Protein AF-A0A9D8R844-F1 (afdb_monomer)

pLDDT: mean 91.36, std 13.25, range [52.59, 98.88]

Foldseek 3Di:
DVVVVVVVVVVVVVVVVPDPAFEEEEEFDDDPPDTHDDVVVCVVCVVVRHHYDYDGQDLDLVVLLVVLVRGQEYEYEDDAAADCCVPVVDDDDPPHTDYDVSSNSRLLSNVVSNVVVPHYYHYDHNRVVND

Solvent-accessible surface area (backbone atoms only — not comparable to full-atom values): 7560 Å² total; per-residue (Å²): 110,73,69,59,53,53,51,52,53,51,52,55,51,51,53,64,76,68,60,76,70,42,34,29,36,32,51,42,41,80,55,90,96,38,68,41,70,67,65,67,59,49,48,51,37,42,75,73,59,30,46,62,39,80,38,66,76,50,86,55,61,69,60,46,46,56,54,54,72,70,43,59,28,38,37,34,45,57,70,63,42,74,60,41,49,86,74,70,71,36,81,84,58,92,84,59,66,61,62,45,70,70,56,51,54,24,50,54,53,48,52,50,43,31,56,74,71,68,42,59,74,44,54,34,70,46,26,42,78,77,112

Nearest PDB structures (foldseek):
  7d53-assembly1_B  TM=8.728E-01  e=6.811E-09  Pseudomonas aeruginosa PAO1
  7d50-assembly1_A  TM=8.329E-01  e=2.527E-08  Pseudomonas aeruginosa PAO1
  4njo-assembly1_A  TM=5.999E-01  e=3.788E-01  Entamoeba histolytica
  7ehv-assembly1_A  TM=3.718E-01  e=6.834E-01  Homo sapiens
  7ehn-assembly1_A  TM=3.740E-01  e=1.317E+00  Homo sapiens

Structure (mmCIF, N/CA/C/O backbone):
data_AF-A0A9D8R844-F1
#
_entry.id   AF-A0A9D8R844-F1
#
loop_
_atom_site.group_PDB
_atom_site.id
_atom_site.type_symbol
_atom_site.label_atom_id
_atom_site.label_alt_id
_atom_site.label_comp_id
_atom_site.label_asym_id
_atom_site.label_entity_id
_atom_site.label_seq_id
_atom_site.pdbx_PDB_ins_code
_atom_site.Cartn_x
_atom_site.Cartn_y
_atom_site.Cartn_z
_atom_site.occupancy
_atom_site.B_iso_or_equiv
_atom_site.auth_seq_id
_atom_site.auth_comp_id
_atom_site.auth_asym_id
_atom_site.auth_atom_id
_atom_site.pdbx_PDB_model_num
ATOM 1 N N . MET A 1 1 ? -45.930 0.946 21.146 1.00 61.31 1 MET A N 1
ATOM 2 C CA . MET A 1 1 ? -45.238 1.126 19.845 1.00 61.31 1 MET A CA 1
ATOM 3 C C . MET A 1 1 ? -44.323 2.354 19.814 1.00 61.31 1 MET A C 1
ATOM 5 O O . MET A 1 1 ? -43.136 2.165 19.610 1.00 61.31 1 MET A O 1
ATOM 9 N N . LYS A 1 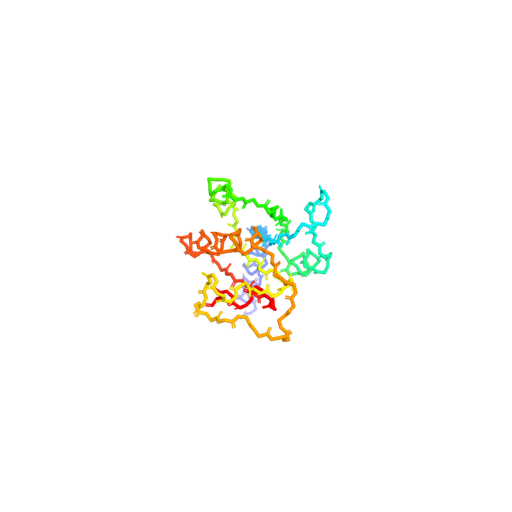2 ? -44.790 3.580 20.118 1.00 56.56 2 LYS A N 1
ATOM 10 C CA . LYS A 1 2 ? -43.935 4.797 20.115 1.00 56.56 2 LYS A CA 1
ATOM 11 C C . LYS A 1 2 ? -42.712 4.735 21.056 1.00 56.56 2 LYS A C 1
ATOM 13 O O . LYS A 1 2 ? -41.626 5.127 20.657 1.00 56.56 2 LYS A O 1
ATOM 18 N N . ARG A 1 3 ? -42.859 4.173 22.267 1.00 56.84 3 ARG A N 1
ATOM 19 C CA . ARG A 1 3 ? -41.741 3.975 23.219 1.00 56.84 3 ARG A CA 1
ATOM 20 C C . ARG A 1 3 ? -40.674 2.985 22.732 1.00 56.84 3 ARG A C 1
ATOM 22 O O . ARG A 1 3 ? -39.508 3.177 23.034 1.00 56.84 3 ARG A O 1
ATOM 29 N N . LEU A 1 4 ? -41.063 1.965 21.963 1.00 61.50 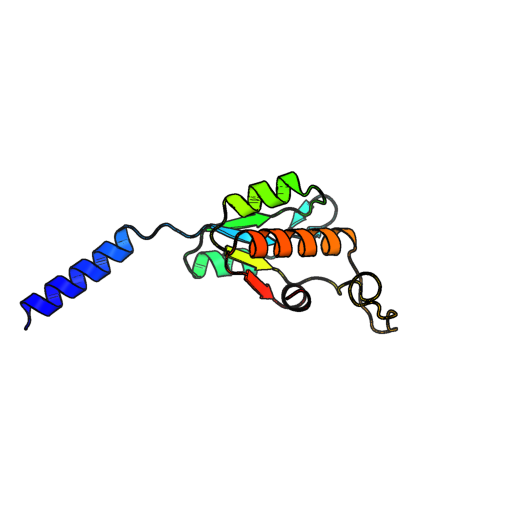4 LEU A N 1
ATOM 30 C CA . LEU A 1 4 ? -40.130 0.964 21.429 1.00 61.50 4 LEU A CA 1
ATOM 31 C C . LEU A 1 4 ? -39.258 1.560 20.308 1.00 61.50 4 LEU A C 1
ATOM 33 O O . LEU A 1 4 ? -38.061 1.311 20.258 1.00 61.50 4 LEU A O 1
ATOM 37 N N . ILE A 1 5 ? -39.854 2.413 19.467 1.00 65.31 5 ILE A N 1
ATOM 38 C CA . ILE A 1 5 ? -39.163 3.137 18.386 1.00 65.31 5 ILE A CA 1
ATOM 39 C C . ILE A 1 5 ? -38.163 4.157 18.957 1.00 65.31 5 ILE A C 1
ATOM 41 O O . ILE A 1 5 ? -37.043 4.260 18.470 1.00 65.31 5 ILE A O 1
ATOM 45 N N . LEU A 1 6 ? -38.536 4.865 20.030 1.00 60.47 6 LEU A N 1
ATOM 46 C CA . LEU A 1 6 ? -37.654 5.812 20.728 1.00 60.47 6 LEU A CA 1
ATOM 47 C C . LEU A 1 6 ? -36.431 5.133 21.367 1.00 60.47 6 LEU A C 1
ATOM 49 O O . LEU A 1 6 ? -35.333 5.676 21.297 1.00 60.47 6 LEU A O 1
ATOM 53 N N . ILE A 1 7 ? -36.598 3.940 21.948 1.00 64.69 7 ILE A N 1
ATOM 54 C CA . ILE A 1 7 ? -35.490 3.171 22.540 1.00 64.69 7 ILE A CA 1
ATOM 55 C C . ILE A 1 7 ? -34.538 2.654 21.449 1.00 64.69 7 ILE A C 1
ATOM 57 O O . ILE A 1 7 ? -33.326 2.779 21.598 1.00 64.69 7 ILE A O 1
ATOM 61 N N . ALA A 1 8 ? -35.065 2.145 20.330 1.00 61.72 8 ALA A N 1
ATOM 62 C CA . ALA A 1 8 ? -34.248 1.689 19.203 1.00 61.72 8 ALA A CA 1
ATOM 63 C C . ALA A 1 8 ? -33.451 2.834 18.546 1.00 61.72 8 ALA A C 1
ATOM 65 O O . ALA A 1 8 ? -32.269 2.670 18.254 1.00 61.72 8 ALA A O 1
ATOM 66 N N . ALA A 1 9 ? -34.063 4.011 18.372 1.00 61.69 9 ALA A N 1
ATOM 67 C CA . ALA A 1 9 ? -33.385 5.192 17.836 1.00 61.69 9 ALA A CA 1
ATOM 68 C C . ALA A 1 9 ? -32.272 5.709 18.769 1.00 61.69 9 ALA A C 1
ATOM 70 O O . ALA A 1 9 ? -31.203 6.087 18.297 1.00 61.69 9 ALA A O 1
ATOM 71 N N . ALA A 1 10 ? -32.489 5.676 20.088 1.00 60.88 10 ALA A N 1
ATOM 72 C CA . ALA A 1 10 ? -31.474 6.054 21.072 1.00 60.88 10 ALA A CA 1
ATOM 73 C C . ALA A 1 10 ? -30.298 5.057 21.132 1.00 60.88 10 ALA A C 1
ATOM 75 O O . ALA A 1 10 ? -29.157 5.482 21.289 1.00 60.88 10 ALA A O 1
ATOM 76 N N . LEU A 1 11 ? -30.557 3.754 20.962 1.00 59.62 11 LEU A N 1
ATOM 77 C CA . LEU A 1 11 ? -29.529 2.704 20.871 1.00 59.62 11 LEU A CA 1
ATOM 78 C C . LEU A 1 11 ? -28.701 2.788 19.576 1.00 59.62 11 LEU A C 1
ATOM 80 O O . LEU A 1 11 ? -27.492 2.583 19.605 1.00 59.62 11 LEU A O 1
ATOM 84 N N . LEU A 1 12 ? -29.328 3.125 18.445 1.00 59.56 12 LEU A N 1
ATOM 85 C CA . LEU A 1 12 ? -28.624 3.379 17.180 1.00 59.56 12 LEU A CA 1
ATOM 86 C C . LEU A 1 12 ? -27.766 4.650 17.253 1.00 59.56 12 LEU A C 1
ATOM 88 O O . LEU A 1 12 ? -26.621 4.653 16.802 1.00 59.56 12 LEU A O 1
ATOM 92 N N . ALA A 1 13 ? -28.285 5.711 17.875 1.00 57.62 13 ALA A N 1
ATOM 93 C CA . ALA A 1 13 ? -27.522 6.930 18.114 1.00 57.62 13 ALA A CA 1
ATOM 94 C C . ALA A 1 13 ? -26.350 6.692 19.085 1.00 57.62 13 ALA A C 1
ATOM 96 O O . ALA A 1 13 ? -25.250 7.177 18.832 1.00 57.62 13 ALA A O 1
ATOM 97 N N . SER A 1 14 ? -26.528 5.897 20.148 1.00 52.59 14 SER A N 1
ATOM 98 C CA . SER A 1 14 ? -25.439 5.595 21.086 1.00 52.59 14 SER A CA 1
ATOM 99 C C . SER A 1 14 ? -24.362 4.687 20.486 1.00 52.59 14 SER A C 1
ATOM 101 O O . SER A 1 14 ? -23.186 4.917 20.748 1.00 52.59 14 SER A O 1
ATOM 103 N N . ALA A 1 15 ? -24.717 3.729 19.621 1.00 55.44 15 ALA A N 1
ATOM 104 C CA . ALA A 1 15 ? -23.738 2.919 18.889 1.00 55.44 15 ALA A CA 1
ATOM 105 C C . ALA A 1 15 ? -22.825 3.780 17.992 1.00 55.44 15 ALA A C 1
ATOM 107 O O . ALA A 1 15 ? -21.625 3.527 17.911 1.00 55.44 15 ALA A O 1
ATOM 108 N N . SER A 1 16 ? -23.368 4.843 17.384 1.00 56.62 16 SER A N 1
ATOM 109 C CA . SER A 1 16 ? -22.576 5.804 16.601 1.00 56.62 16 SER A CA 1
ATOM 110 C C . SER A 1 16 ? -21.693 6.731 17.446 1.00 56.62 16 SER A C 1
ATOM 112 O O . SER A 1 16 ? -20.671 7.198 16.952 1.00 56.62 16 SER A O 1
ATOM 114 N N . LEU A 1 17 ? -22.029 6.963 18.723 1.00 57.12 17 LEU A N 1
ATOM 115 C CA . LEU A 1 17 ? -21.227 7.8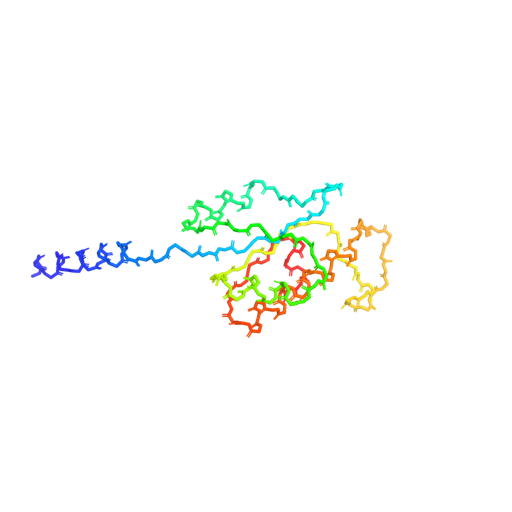07 19.620 1.00 57.12 17 LEU A CA 1
ATOM 116 C C . LEU A 1 17 ? -19.926 7.132 20.096 1.00 57.12 17 LEU A C 1
ATOM 118 O O . LEU A 1 17 ? -19.048 7.821 20.609 1.00 57.12 17 LEU A O 1
ATOM 122 N N . PHE A 1 18 ? -19.795 5.810 19.929 1.00 58.66 18 PHE A N 1
ATOM 123 C CA . PHE A 1 18 ? -18.642 5.025 20.395 1.00 58.66 18 PHE A CA 1
ATOM 124 C C . PHE A 1 18 ? -17.944 4.219 19.291 1.00 58.66 18 PHE A C 1
ATOM 126 O O . PHE A 1 18 ? -17.031 3.445 19.583 1.00 58.66 18 PHE A O 1
ATOM 133 N N . ALA A 1 19 ? -18.343 4.377 18.026 1.00 69.69 19 ALA A N 1
ATOM 134 C CA . ALA A 1 19 ? -17.665 3.710 16.922 1.00 69.69 19 ALA A CA 1
ATOM 135 C C . ALA A 1 19 ? -16.250 4.293 16.758 1.00 69.69 19 ALA A C 1
ATOM 137 O O . ALA A 1 19 ? -16.078 5.463 16.415 1.00 69.69 19 ALA A O 1
ATOM 138 N N . LYS A 1 20 ? -15.226 3.475 17.035 1.00 89.44 20 LYS A N 1
ATOM 139 C CA . LYS A 1 20 ? -13.818 3.813 16.787 1.00 89.44 20 LYS A CA 1
ATOM 140 C C . LYS A 1 20 ? -13.658 4.203 15.313 1.00 89.44 20 LYS A C 1
ATOM 142 O O . LYS A 1 20 ? -14.084 3.451 14.441 1.00 89.44 20 LYS A O 1
ATOM 147 N N . ILE A 1 21 ? -13.018 5.342 15.042 1.00 96.19 21 ILE A N 1
ATOM 148 C CA . ILE A 1 21 ? -12.634 5.724 13.676 1.00 96.19 21 ILE A CA 1
ATOM 149 C C . ILE A 1 21 ? -11.642 4.666 13.158 1.00 96.19 21 ILE A C 1
ATOM 151 O O . ILE A 1 21 ? -10.580 4.517 13.771 1.00 96.19 21 ILE A O 1
ATOM 155 N N . PRO A 1 22 ? -11.956 3.923 12.078 1.00 98.00 22 PRO A N 1
ATOM 156 C CA . PRO A 1 22 ? -11.067 2.886 11.575 1.00 98.00 22 PRO A CA 1
ATOM 157 C C . PRO A 1 22 ? -9.816 3.514 10.956 1.00 98.00 22 PRO A C 1
ATOM 159 O O . PRO A 1 22 ? -9.906 4.459 10.169 1.00 98.00 22 PRO A O 1
ATOM 162 N N . VAL A 1 23 ? -8.646 2.987 11.303 1.00 98.62 23 VAL A N 1
ATOM 163 C CA . VAL A 1 23 ? -7.356 3.414 10.751 1.00 98.62 23 VAL A CA 1
ATOM 164 C C . VAL A 1 23 ? -7.116 2.677 9.438 1.00 98.62 23 VAL A C 1
ATOM 166 O O . VAL A 1 23 ? -6.941 1.463 9.427 1.00 98.62 23 VAL A O 1
ATOM 169 N N . ILE A 1 24 ? -7.103 3.390 8.317 1.00 98.88 24 ILE A N 1
ATOM 170 C CA . ILE A 1 24 ? -6.974 2.782 6.990 1.00 98.88 24 ILE A CA 1
ATOM 171 C C . ILE A 1 24 ? -5.598 3.099 6.418 1.00 98.88 24 ILE A C 1
ATOM 173 O O . ILE A 1 24 ? -5.270 4.262 6.170 1.00 98.88 24 ILE A O 1
ATOM 177 N N . GLY A 1 25 ? -4.803 2.055 6.196 1.00 98.81 25 GLY A N 1
ATOM 178 C CA . GLY A 1 25 ? -3.529 2.171 5.498 1.00 98.81 25 GLY A CA 1
ATOM 179 C C . GLY A 1 25 ? -3.741 2.445 4.014 1.00 98.81 25 GLY A C 1
ATOM 180 O O . GLY A 1 25 ? -4.650 1.886 3.406 1.00 98.81 25 GLY A O 1
ATOM 181 N N . ILE A 1 26 ? -2.905 3.293 3.424 1.00 98.81 26 ILE A N 1
ATOM 182 C CA . ILE A 1 26 ? -2.905 3.605 1.994 1.00 98.81 26 ILE A CA 1
ATOM 183 C C . ILE A 1 26 ? -1.473 3.436 1.493 1.00 98.81 26 ILE A C 1
ATOM 185 O O . ILE A 1 26 ? -0.576 4.157 1.939 1.00 98.81 26 ILE A O 1
ATOM 189 N N . SER A 1 27 ? -1.247 2.491 0.583 1.00 98.56 27 SER A N 1
ATOM 190 C CA . SER A 1 27 ? 0.074 2.253 -0.010 1.00 98.56 27 SER A CA 1
ATOM 191 C C . SER A 1 27 ? 0.559 3.506 -0.767 1.00 98.56 27 SER A C 1
ATOM 193 O O . SER A 1 27 ? -0.181 4.028 -1.592 1.00 98.56 27 SER A O 1
ATOM 195 N N . GLY A 1 28 ? 1.771 4.017 -0.504 1.00 97.56 28 GLY A N 1
ATOM 196 C CA . GLY A 1 28 ? 2.285 5.269 -1.106 1.00 97.56 28 GLY A CA 1
ATOM 197 C C . GLY A 1 28 ? 2.723 5.142 -2.572 1.00 97.56 28 GLY A C 1
ATOM 198 O O . GLY A 1 28 ? 2.121 4.396 -3.321 1.00 97.56 28 GLY A O 1
ATOM 199 N N . TYR A 1 29 ? 3.791 5.812 -2.979 1.00 96.44 29 TYR A N 1
ATOM 200 C CA . TYR A 1 29 ? 4.706 5.475 -4.084 1.00 96.44 29 TYR A CA 1
ATOM 201 C C . TYR A 1 29 ? 5.928 6.396 -3.955 1.00 96.44 29 TYR A C 1
ATOM 203 O O . TYR A 1 29 ? 5.906 7.329 -3.143 1.00 96.44 29 TYR A O 1
ATOM 211 N N . VAL A 1 30 ? 6.999 6.145 -4.709 1.00 96.31 30 VAL A N 1
ATOM 212 C CA . VAL A 1 30 ? 8.194 7.000 -4.680 1.00 96.31 30 VAL A CA 1
ATOM 213 C C . VAL A 1 30 ? 8.089 8.074 -5.763 1.00 96.31 30 VAL A C 1
ATOM 215 O O . VAL A 1 30 ? 7.950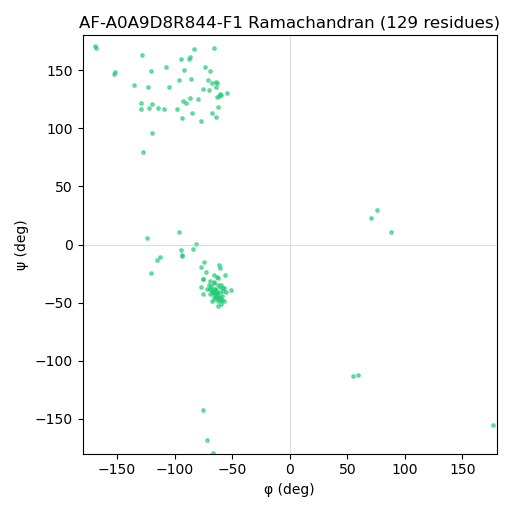 7.766 -6.939 1.00 96.31 30 VAL A O 1
ATOM 218 N N . ASP A 1 31 ? 8.181 9.339 -5.360 1.00 94.38 31 ASP A N 1
ATOM 219 C CA . ASP A 1 31 ? 8.281 10.500 -6.248 1.00 94.38 31 ASP A CA 1
ATOM 220 C C . ASP A 1 31 ? 9.599 11.230 -5.965 1.00 94.38 31 ASP A C 1
ATOM 222 O O . ASP A 1 31 ? 9.735 11.993 -4.998 1.00 94.38 31 ASP A O 1
ATOM 226 N N . GLY A 1 32 ? 10.621 10.916 -6.763 1.00 92.88 32 GLY A N 1
ATOM 227 C CA . GLY A 1 32 ? 11.986 11.380 -6.536 1.00 92.88 32 GLY A CA 1
ATOM 228 C C . GLY A 1 32 ? 12.517 10.926 -5.172 1.00 92.88 32 GLY A C 1
ATOM 229 O O . GLY A 1 32 ? 12.739 9.743 -4.944 1.00 92.88 32 GLY A O 1
ATOM 230 N N . SER A 1 33 ? 12.734 11.873 -4.256 1.00 93.94 33 SER A N 1
ATOM 231 C CA . SER A 1 33 ? 13.217 11.605 -2.891 1.00 93.94 33 SER A CA 1
ATOM 232 C C . SER A 1 33 ? 12.107 11.519 -1.837 1.00 93.94 33 SER A C 1
ATOM 234 O O . SER A 1 33 ? 12.389 11.547 -0.637 1.00 93.94 33 SER A O 1
ATOM 236 N N . LYS A 1 34 ? 10.839 11.466 -2.258 1.00 95.88 34 LYS A N 1
ATOM 237 C CA . LYS A 1 34 ? 9.676 11.517 -1.366 1.00 95.88 34 LYS A CA 1
ATOM 238 C C . LYS A 1 34 ? 8.832 10.263 -1.504 1.00 95.88 34 LYS A C 1
ATOM 240 O O . LYS A 1 34 ? 8.698 9.707 -2.586 1.00 95.88 34 LYS A O 1
ATOM 245 N N . ASN A 1 35 ? 8.188 9.884 -0.406 1.00 95.75 35 ASN A N 1
ATOM 246 C CA . ASN A 1 35 ? 7.012 9.030 -0.470 1.00 95.75 35 ASN A CA 1
ATOM 247 C C . ASN A 1 35 ? 5.788 9.921 -0.666 1.00 95.75 35 ASN A C 1
ATOM 249 O O . ASN A 1 35 ? 5.586 10.872 0.094 1.00 95.75 35 ASN A O 1
ATOM 253 N N . ALA A 1 36 ? 4.997 9.630 -1.690 1.00 96.50 36 ALA A N 1
ATOM 254 C CA . ALA A 1 36 ? 3.861 10.441 -2.091 1.00 96.50 36 ALA A CA 1
ATOM 255 C C . ALA A 1 36 ? 2.592 9.600 -2.221 1.00 96.50 36 ALA A C 1
ATOM 257 O O . ALA A 1 36 ? 2.628 8.373 -2.288 1.00 96.50 36 ALA A O 1
ATOM 258 N N . ILE A 1 37 ? 1.455 10.290 -2.235 1.00 97.50 37 ILE A N 1
ATOM 259 C CA . ILE A 1 37 ? 0.186 9.712 -2.649 1.00 97.50 37 ILE A CA 1
ATOM 260 C C . ILE A 1 37 ? -0.727 10.800 -3.210 1.00 97.50 37 ILE A C 1
ATOM 262 O O . ILE A 1 37 ? -0.722 11.940 -2.737 1.00 97.50 37 ILE A O 1
ATOM 266 N N . GLY A 1 38 ? -1.551 10.444 -4.196 1.00 96.69 38 GLY A N 1
ATOM 267 C CA . GLY A 1 38 ? -2.621 11.314 -4.667 1.00 96.69 38 GLY A CA 1
ATOM 268 C C . GLY A 1 38 ? -3.612 11.614 -3.541 1.00 96.69 38 GLY A C 1
ATOM 269 O O . GLY A 1 38 ? -4.136 10.704 -2.895 1.00 96.69 38 GLY A O 1
ATOM 270 N N . THR A 1 39 ? -3.923 12.893 -3.329 1.00 97.88 39 THR A N 1
ATOM 271 C CA . THR A 1 39 ? -4.844 13.329 -2.263 1.00 97.88 39 THR A CA 1
ATOM 272 C C . THR A 1 39 ? -6.247 12.745 -2.410 1.00 97.88 39 THR A C 1
ATOM 274 O O . THR A 1 39 ? -6.978 12.652 -1.430 1.00 97.88 39 THR A O 1
ATOM 277 N N . THR A 1 40 ? -6.628 12.291 -3.606 1.00 98.19 40 THR A N 1
ATOM 278 C CA . THR A 1 40 ? -7.890 11.584 -3.851 1.00 98.19 40 THR A CA 1
ATOM 279 C C . THR A 1 40 ? -8.056 10.357 -2.952 1.00 98.19 40 THR A C 1
ATOM 281 O O . THR A 1 40 ? -9.138 10.176 -2.404 1.00 98.19 40 THR A O 1
ATOM 284 N N . TYR A 1 41 ? -7.002 9.564 -2.719 1.00 98.56 41 TYR A N 1
ATOM 285 C CA . TYR A 1 41 ? -7.085 8.374 -1.860 1.00 98.56 41 TYR A CA 1
ATOM 286 C C . TYR A 1 41 ? -7.314 8.745 -0.392 1.00 98.56 41 TYR A C 1
ATOM 288 O O . TYR A 1 41 ? -8.225 8.227 0.254 1.00 98.56 41 TYR A O 1
ATOM 296 N N . THR A 1 42 ? -6.529 9.690 0.133 1.00 98.56 42 THR A N 1
ATOM 297 C CA . THR A 1 42 ? -6.656 10.133 1.530 1.00 98.56 42 THR A CA 1
ATOM 298 C C . THR A 1 42 ? -7.990 10.839 1.772 1.00 98.56 42 THR A C 1
ATOM 300 O O . THR A 1 42 ? -8.635 10.620 2.798 1.00 98.56 42 THR A O 1
ATOM 303 N N . ASN A 1 43 ? -8.452 11.637 0.805 1.00 98.69 43 ASN A N 1
ATOM 304 C CA . ASN A 1 43 ? -9.764 12.274 0.837 1.00 98.69 43 ASN A CA 1
ATOM 305 C C . ASN A 1 43 ? -10.898 11.244 0.782 1.00 98.69 43 ASN A C 1
ATOM 307 O O . ASN A 1 43 ? -11.855 11.389 1.534 1.00 98.69 43 ASN A O 1
ATOM 311 N N . ALA A 1 44 ? -10.801 10.212 -0.061 1.00 98.56 44 ALA A N 1
ATOM 312 C CA . ALA A 1 44 ? -11.819 9.168 -0.163 1.00 98.56 44 ALA A CA 1
ATOM 313 C C . ALA A 1 44 ? -11.987 8.412 1.162 1.00 98.56 44 ALA A C 1
ATOM 315 O O . ALA A 1 44 ? -13.107 8.293 1.656 1.00 98.56 44 ALA A O 1
ATOM 316 N N . VAL A 1 45 ? -10.880 7.996 1.786 1.00 98.69 45 VAL A N 1
ATOM 317 C CA . VAL A 1 45 ? -10.897 7.351 3.109 1.00 98.69 45 VAL A CA 1
ATOM 318 C C . VAL A 1 45 ? -11.514 8.265 4.169 1.00 98.69 45 VAL A C 1
ATOM 320 O O . VAL A 1 45 ? -12.401 7.837 4.907 1.00 98.69 45 VAL A O 1
ATOM 323 N N . ARG A 1 46 ? -11.098 9.539 4.220 1.00 98.44 46 ARG A N 1
ATOM 324 C CA . ARG A 1 46 ? -11.650 10.511 5.175 1.00 98.44 46 ARG A CA 1
ATOM 325 C C . ARG A 1 46 ? -13.150 10.715 4.973 1.00 98.44 46 ARG A C 1
ATOM 327 O O . ARG A 1 46 ? -13.905 10.721 5.940 1.00 98.44 46 ARG A O 1
ATOM 334 N N . ASN A 1 47 ? -13.587 10.873 3.726 1.00 98.25 47 ASN A N 1
ATOM 335 C CA . ASN A 1 47 ? -14.994 11.076 3.387 1.00 98.25 47 ASN A CA 1
ATOM 336 C C . ASN A 1 47 ? -15.849 9.835 3.705 1.00 98.25 47 ASN A C 1
ATOM 338 O O . ASN A 1 47 ? -17.035 9.980 3.982 1.00 98.25 47 ASN A O 1
ATOM 342 N N . ALA A 1 48 ? -15.251 8.639 3.712 1.00 97.75 48 ALA A N 1
ATOM 343 C CA . ALA A 1 48 ? -15.882 7.394 4.151 1.00 97.75 48 ALA A CA 1
ATOM 344 C C . ALA A 1 48 ? -15.884 7.201 5.685 1.00 97.75 48 ALA A C 1
ATOM 346 O O . ALA A 1 48 ? -16.382 6.189 6.171 1.00 97.75 48 ALA A O 1
ATOM 347 N N . GLY A 1 49 ? -15.342 8.153 6.455 1.00 97.12 49 GLY A N 1
ATOM 348 C CA . GLY A 1 49 ? -15.305 8.105 7.920 1.00 97.12 49 GLY A CA 1
ATOM 349 C C . GLY A 1 49 ? -14.090 7.387 8.517 1.00 97.12 49 GLY A C 1
ATOM 350 O O . GLY A 1 49 ? -14.086 7.129 9.718 1.00 97.12 49 GLY A O 1
ATOM 351 N N . GLY A 1 50 ? -13.067 7.067 7.717 1.00 97.88 50 GLY A N 1
ATOM 352 C CA . GLY A 1 50 ? -11.810 6.476 8.187 1.00 97.88 50 GLY A CA 1
ATOM 353 C C . GLY A 1 50 ? -10.706 7.506 8.451 1.00 97.88 50 GLY A C 1
ATOM 354 O O . GLY A 1 50 ? -10.720 8.618 7.919 1.00 97.88 50 GLY A O 1
ATOM 355 N N . ALA A 1 51 ? -9.709 7.118 9.246 1.00 98.44 51 ALA A N 1
ATOM 356 C CA . ALA A 1 51 ? -8.470 7.866 9.446 1.00 98.44 51 ALA A CA 1
ATOM 357 C C . ALA A 1 51 ? -7.391 7.350 8.471 1.00 98.44 51 ALA A C 1
ATOM 359 O O . ALA A 1 51 ? -6.911 6.229 8.654 1.00 98.44 51 ALA A O 1
ATOM 360 N N . PRO A 1 52 ? -7.003 8.117 7.432 1.00 98.62 52 PRO A N 1
ATOM 361 C CA . PRO A 1 52 ? -6.011 7.668 6.459 1.00 98.62 52 PRO A CA 1
ATOM 362 C C . PRO A 1 52 ? -4.586 7.713 7.026 1.00 98.62 52 PRO A C 1
ATOM 364 O O . PRO A 1 52 ? -4.161 8.736 7.566 1.00 98.62 52 PRO A O 1
ATOM 367 N N . VAL A 1 53 ? -3.823 6.640 6.816 1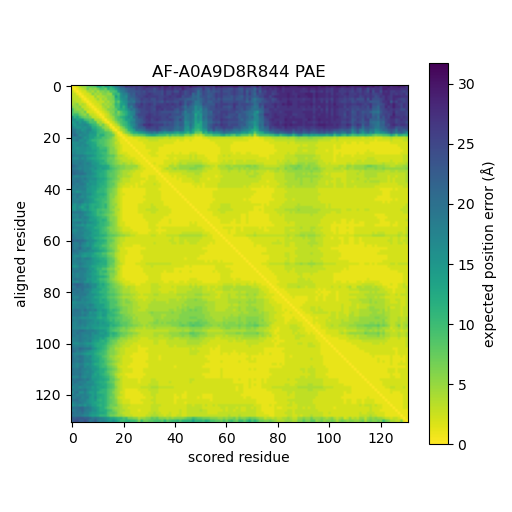.00 98.31 53 VAL A N 1
ATOM 368 C CA . VAL A 1 53 ? -2.385 6.553 7.109 1.00 98.31 53 VAL A CA 1
ATOM 369 C C . VAL A 1 53 ? -1.641 6.195 5.829 1.00 98.31 53 VAL A C 1
ATOM 371 O O . VAL A 1 53 ? -1.858 5.132 5.255 1.00 98.31 53 VAL A O 1
ATOM 374 N N . VAL A 1 54 ? -0.758 7.081 5.370 1.00 98.38 54 VAL A N 1
ATOM 375 C CA . VAL A 1 54 ? 0.069 6.829 4.181 1.00 98.38 54 VAL A CA 1
ATOM 376 C C . VAL A 1 54 ? 1.246 5.945 4.569 1.00 98.38 54 VAL A C 1
ATOM 378 O O . VAL A 1 54 ? 2.004 6.284 5.478 1.00 98.38 54 VAL A O 1
ATOM 381 N N . ILE A 1 55 ? 1.400 4.825 3.870 1.00 98.50 55 ILE A N 1
ATOM 382 C CA . ILE A 1 55 ? 2.458 3.850 4.116 1.00 98.50 55 ILE A CA 1
ATOM 383 C C . ILE A 1 55 ? 3.594 4.111 3.118 1.00 98.50 55 ILE A C 1
ATOM 385 O O . ILE A 1 55 ? 3.367 4.003 1.907 1.00 98.50 55 ILE A O 1
ATOM 389 N N . PRO A 1 56 ? 4.800 4.475 3.587 1.00 97.50 56 PRO A N 1
ATOM 390 C CA . PRO A 1 56 ? 5.941 4.681 2.707 1.00 97.50 56 PRO A CA 1
ATOM 391 C C . PRO A 1 56 ? 6.418 3.352 2.113 1.00 97.50 56 PRO A C 1
ATOM 393 O O . PRO A 1 56 ? 6.336 2.311 2.763 1.00 97.50 56 PRO A O 1
ATOM 396 N N . VAL A 1 57 ? 6.959 3.404 0.896 1.00 97.88 57 VAL A N 1
ATOM 397 C CA . VAL A 1 57 ? 7.614 2.257 0.261 1.00 97.88 57 VAL A CA 1
ATOM 398 C C . VAL A 1 57 ? 8.835 1.867 1.085 1.00 97.88 57 VAL A C 1
ATOM 400 O O . VAL A 1 57 ? 9.695 2.700 1.379 1.00 97.88 57 VAL A O 1
ATOM 403 N N . THR A 1 58 ? 8.904 0.595 1.457 1.00 97.50 58 THR A N 1
ATOM 404 C CA . THR A 1 58 ? 10.023 0.000 2.189 1.00 97.50 58 THR A CA 1
ATOM 405 C C . THR A 1 58 ? 10.128 -1.482 1.849 1.00 97.50 58 THR A C 1
ATOM 407 O O . THR A 1 58 ? 9.118 -2.128 1.592 1.00 97.50 58 THR A O 1
ATOM 410 N N . SER A 1 59 ? 11.338 -2.033 1.865 1.00 95.38 59 SER A N 1
ATOM 411 C CA . SER A 1 59 ? 11.569 -3.476 1.727 1.00 95.38 59 SER A CA 1
ATOM 412 C C . SER A 1 59 ? 11.676 -4.198 3.078 1.00 95.38 59 SER A C 1
ATOM 414 O O . SER A 1 59 ? 11.768 -5.429 3.103 1.00 95.38 59 SER A O 1
ATOM 416 N N . ASP A 1 60 ? 11.655 -3.450 4.190 1.00 98.06 60 ASP A N 1
ATOM 417 C CA . ASP A 1 60 ? 11.766 -3.968 5.556 1.00 98.06 60 ASP A CA 1
ATOM 418 C C . ASP A 1 60 ? 10.443 -4.596 6.022 1.00 98.06 60 ASP A C 1
ATOM 420 O O . ASP A 1 60 ? 9.474 -3.906 6.352 1.00 98.06 60 ASP A O 1
ATOM 424 N N . GLU A 1 61 ? 10.420 -5.927 6.075 1.00 97.88 61 GLU A N 1
ATOM 425 C CA . GLU A 1 61 ? 9.253 -6.707 6.493 1.00 97.88 61 GLU A CA 1
ATOM 426 C C . GLU A 1 61 ? 8.836 -6.438 7.942 1.00 97.88 61 GLU A C 1
ATOM 428 O O . GLU A 1 61 ? 7.641 -6.396 8.227 1.00 97.88 61 GLU A O 1
ATOM 433 N N . THR A 1 62 ? 9.783 -6.187 8.853 1.00 98.25 62 THR A N 1
ATOM 434 C CA . THR A 1 62 ? 9.461 -5.925 10.266 1.00 98.25 62 THR A CA 1
ATOM 435 C C . THR A 1 62 ? 8.704 -4.607 10.398 1.00 98.25 62 THR A C 1
ATOM 437 O O . THR A 1 62 ? 7.726 -4.508 11.147 1.00 98.25 62 THR A O 1
ATOM 440 N N . VAL A 1 63 ? 9.120 -3.592 9.635 1.00 98.38 63 VAL A N 1
ATOM 441 C CA . VAL A 1 63 ? 8.415 -2.306 9.563 1.00 98.38 63 VAL A CA 1
ATOM 442 C C . VAL A 1 63 ? 7.018 -2.488 8.967 1.00 98.38 63 VAL A C 1
ATOM 444 O O . VAL A 1 63 ? 6.053 -1.974 9.535 1.00 98.38 63 VAL A O 1
ATOM 447 N N . ILE A 1 64 ? 6.885 -3.248 7.875 1.00 98.69 64 ILE A N 1
ATOM 448 C CA . ILE A 1 64 ? 5.588 -3.527 7.235 1.00 98.69 64 ILE A CA 1
ATOM 449 C C . ILE A 1 64 ? 4.638 -4.226 8.211 1.00 98.69 64 ILE A C 1
ATOM 451 O O . ILE A 1 64 ? 3.518 -3.754 8.415 1.00 98.69 64 ILE A O 1
ATOM 455 N N . GLU A 1 65 ? 5.078 -5.312 8.851 1.00 98.44 65 GLU A N 1
ATOM 456 C CA . GLU A 1 65 ? 4.262 -6.057 9.813 1.00 98.44 65 GLU A CA 1
ATOM 457 C C . GLU A 1 65 ? 3.842 -5.175 10.998 1.00 98.44 65 GLU A C 1
ATOM 459 O O . GLU A 1 65 ? 2.678 -5.205 11.407 1.00 98.44 65 GLU A O 1
ATOM 464 N N . THR A 1 66 ? 4.751 -4.333 11.501 1.00 98.50 66 THR A N 1
ATOM 465 C CA . THR A 1 66 ? 4.467 -3.391 12.595 1.00 98.50 66 THR A CA 1
ATOM 466 C C . THR A 1 66 ? 3.410 -2.360 12.200 1.00 98.50 66 THR A C 1
ATOM 468 O O . THR A 1 66 ? 2.484 -2.098 12.971 1.00 98.50 66 THR A O 1
ATOM 471 N N . ILE A 1 67 ? 3.508 -1.788 10.996 1.00 98.44 67 ILE A N 1
ATOM 472 C CA . ILE A 1 67 ? 2.506 -0.844 10.483 1.00 98.44 67 ILE A CA 1
ATOM 473 C C . ILE A 1 67 ? 1.158 -1.553 10.355 1.00 98.44 67 ILE A C 1
ATOM 475 O O . ILE A 1 67 ? 0.168 -1.090 10.926 1.00 98.44 67 ILE A O 1
ATOM 479 N N . VAL A 1 68 ? 1.122 -2.698 9.668 1.00 98.69 68 VAL A N 1
ATOM 480 C CA . VAL A 1 68 ? -0.109 -3.458 9.411 1.00 98.69 68 VAL A CA 1
ATOM 481 C C . VAL A 1 68 ? -0.794 -3.887 10.706 1.00 98.69 68 VAL A C 1
ATOM 483 O O . VAL A 1 68 ? -2.024 -3.847 10.772 1.00 98.69 68 VAL A O 1
ATOM 486 N N . ALA A 1 69 ? -0.033 -4.217 11.755 1.00 98.44 69 ALA A N 1
ATOM 487 C CA . ALA A 1 69 ? -0.558 -4.558 13.077 1.00 98.44 69 ALA A CA 1
ATOM 488 C C . ALA A 1 69 ? -1.453 -3.464 13.692 1.00 98.44 69 ALA A C 1
ATOM 490 O O . ALA A 1 69 ? -2.339 -3.781 14.492 1.00 98.44 69 ALA A O 1
ATOM 491 N N . SER A 1 70 ? -1.257 -2.201 13.301 1.00 97.56 70 SER A N 1
ATOM 492 C CA . SER A 1 70 ? -1.991 -1.042 13.825 1.00 97.56 70 SER A CA 1
ATOM 493 C C . SER A 1 70 ? -3.226 -0.630 13.009 1.00 97.56 70 SER A C 1
ATOM 495 O O . SER A 1 70 ? -3.997 0.215 13.465 1.00 97.56 70 SER A O 1
ATOM 497 N N . LEU A 1 71 ? -3.433 -1.209 11.822 1.00 98.62 71 LEU A N 1
ATOM 498 C CA . LEU A 1 71 ? -4.496 -0.792 10.901 1.00 98.62 71 LEU A CA 1
ATOM 499 C C . LEU A 1 71 ? -5.849 -1.436 11.248 1.00 98.62 71 LEU A C 1
ATOM 501 O O . LEU A 1 71 ? -5.928 -2.382 12.018 1.00 98.62 71 LEU A O 1
ATOM 505 N N . ASP A 1 72 ? -6.932 -0.977 10.649 1.00 98.62 72 ASP A N 1
ATOM 506 C CA . ASP A 1 72 ? -8.243 -1.639 10.658 1.00 98.62 72 ASP A CA 1
ATOM 507 C C . ASP A 1 72 ? -8.647 -2.081 9.231 1.00 98.62 72 ASP A C 1
ATOM 509 O O . ASP A 1 72 ? -9.536 -2.910 9.062 1.00 98.62 72 ASP A O 1
ATOM 513 N N . GLY A 1 73 ? -7.951 -1.583 8.202 1.00 98.62 73 GLY A N 1
ATOM 514 C CA . GLY A 1 73 ? -8.090 -1.973 6.798 1.00 98.62 73 GLY A CA 1
ATOM 515 C C . GLY A 1 73 ? -6.965 -1.391 5.936 1.00 98.62 73 GLY A C 1
ATOM 516 O O . GLY A 1 73 ? -6.178 -0.563 6.408 1.00 98.62 73 GLY A O 1
ATOM 517 N N . LEU A 1 74 ? -6.884 -1.824 4.679 1.00 98.81 74 LEU A N 1
ATOM 518 C CA . LEU A 1 74 ? -5.833 -1.429 3.739 1.00 98.81 74 LEU A CA 1
ATOM 519 C C . LEU A 1 74 ? -6.411 -1.077 2.362 1.00 98.81 74 LEU A C 1
ATOM 521 O O . LEU A 1 74 ? -7.259 -1.792 1.835 1.00 98.81 74 LEU A O 1
ATOM 525 N N . VAL A 1 75 ? -5.915 0.006 1.767 1.00 98.75 75 VAL A N 1
ATOM 526 C CA . VAL A 1 75 ? -6.166 0.395 0.376 1.00 98.75 75 VAL A CA 1
ATOM 527 C C . VAL A 1 75 ? -4.858 0.309 -0.409 1.00 98.75 75 VAL A C 1
ATOM 529 O O . VAL A 1 75 ? -3.910 1.048 -0.126 1.00 98.75 75 VAL A O 1
ATOM 532 N N . MET A 1 76 ? -4.837 -0.565 -1.413 1.00 98.50 76 MET A N 1
ATOM 533 C CA . MET A 1 76 ? -3.760 -0.689 -2.393 1.00 98.50 76 MET A CA 1
ATOM 534 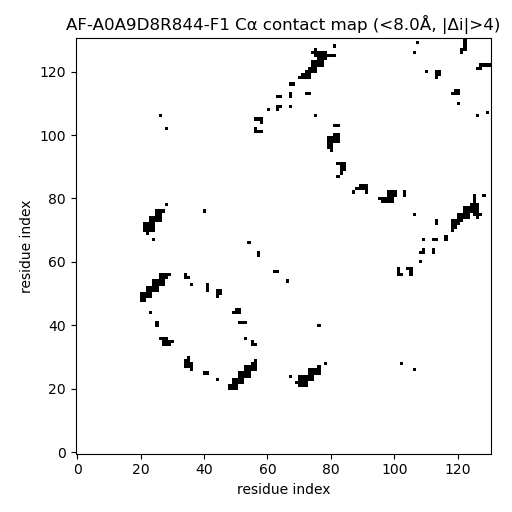C C . MET A 1 76 ? -4.051 0.227 -3.580 1.00 98.50 76 MET A C 1
ATOM 536 O O . MET A 1 76 ? -5.098 0.141 -4.223 1.00 98.50 76 MET A O 1
ATOM 540 N N . THR A 1 77 ? -3.134 1.144 -3.850 1.00 98.12 77 THR A N 1
ATOM 541 C CA . THR A 1 77 ? -3.327 2.242 -4.799 1.00 98.12 77 THR A CA 1
ATOM 542 C C . THR A 1 77 ? -2.954 1.838 -6.220 1.00 98.12 77 THR A C 1
ATOM 544 O O . THR A 1 77 ? -2.180 0.907 -6.439 1.00 98.12 77 THR A O 1
ATOM 547 N N . GLY A 1 78 ? -3.466 2.586 -7.199 1.00 97.00 78 GLY A N 1
ATOM 548 C CA . GLY A 1 78 ? -3.001 2.499 -8.583 1.00 97.00 78 GLY A CA 1
ATOM 549 C C . GLY A 1 78 ? -1.550 2.964 -8.736 1.00 97.00 78 GLY A C 1
ATOM 550 O O . GLY A 1 78 ? -0.984 3.566 -7.820 1.00 97.00 78 GLY A O 1
ATOM 551 N N . GLY A 1 79 ? -0.963 2.708 -9.901 1.00 95.19 79 GLY A N 1
ATOM 552 C CA . GLY A 1 79 ? 0.433 3.026 -10.189 1.00 95.19 79 GLY A CA 1
ATOM 553 C C . GLY A 1 79 ? 0.844 2.534 -11.572 1.00 95.19 79 GLY A C 1
ATOM 554 O O . GLY A 1 79 ? -0.015 2.386 -12.442 1.00 95.19 79 GLY A O 1
ATOM 555 N N . ALA A 1 80 ? 2.145 2.307 -11.739 1.00 95.19 80 ALA A N 1
ATOM 556 C CA . ALA A 1 80 ? 2.738 1.752 -12.950 1.00 95.19 80 ALA A CA 1
ATOM 557 C C . ALA A 1 80 ? 2.310 0.287 -13.193 1.00 95.19 80 ALA A C 1
ATOM 559 O O . ALA A 1 80 ? 1.533 -0.273 -12.419 1.00 95.19 80 ALA A O 1
ATOM 560 N N . ASP A 1 81 ? 2.794 -0.342 -14.259 1.00 95.50 81 ASP A N 1
ATOM 561 C CA . ASP A 1 81 ? 2.499 -1.757 -14.484 1.00 95.50 81 ASP A CA 1
ATOM 562 C C . ASP A 1 81 ? 3.296 -2.634 -13.507 1.00 95.50 81 ASP A C 1
ATOM 564 O O . ASP A 1 81 ? 4.353 -2.245 -13.005 1.00 95.50 81 ASP A O 1
ATOM 568 N N . PHE A 1 82 ? 2.759 -3.813 -13.206 1.00 94.62 82 PHE A N 1
ATOM 569 C CA . PHE A 1 82 ? 3.406 -4.793 -12.339 1.00 94.62 82 PHE A CA 1
ATOM 570 C C . PHE A 1 82 ? 4.375 -5.666 -13.140 1.00 94.62 82 PHE A C 1
ATOM 572 O O . PHE A 1 82 ? 4.047 -6.022 -14.271 1.00 94.62 82 PHE A O 1
ATOM 579 N N . ASP A 1 83 ? 5.531 -6.040 -12.578 1.00 95.06 83 ASP A N 1
ATOM 580 C CA . ASP A 1 83 ? 6.500 -6.897 -13.276 1.00 95.06 83 ASP A CA 1
ATOM 581 C C . ASP A 1 83 ? 5.917 -8.301 -13.564 1.00 95.06 83 ASP A C 1
ATOM 583 O O . ASP A 1 83 ? 5.731 -9.106 -12.641 1.00 95.06 83 ASP A O 1
ATOM 587 N N . PRO A 1 84 ? 5.628 -8.637 -14.837 1.00 94.69 84 PRO A N 1
ATOM 588 C CA . PRO A 1 84 ? 4.963 -9.891 -15.152 1.00 94.69 84 PRO A CA 1
ATOM 589 C C . PRO A 1 84 ? 5.901 -11.095 -15.055 1.00 94.69 84 PRO A C 1
ATOM 591 O O . PRO A 1 84 ? 5.472 -12.195 -14.692 1.00 94.69 84 PRO A O 1
ATOM 594 N N . LEU A 1 85 ? 7.193 -10.896 -15.309 1.00 94.94 85 LEU A N 1
ATOM 595 C CA . LEU A 1 85 ? 8.164 -11.980 -15.315 1.00 94.94 85 LEU A CA 1
ATOM 596 C C . LEU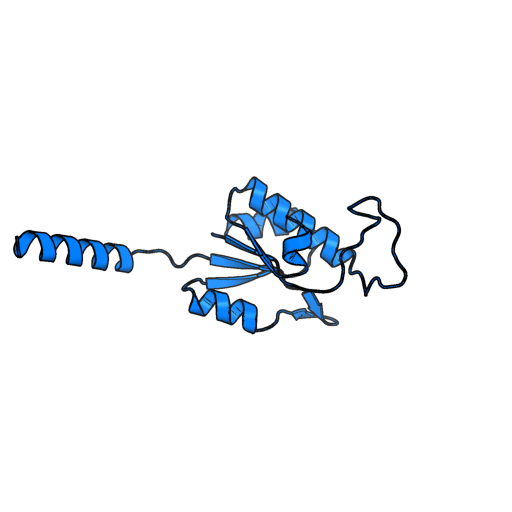 A 1 85 ? 8.480 -12.413 -13.886 1.00 94.94 85 LEU A C 1
ATOM 598 O O . LEU A 1 85 ? 8.521 -13.610 -13.594 1.00 94.94 85 LEU A O 1
ATOM 602 N N . ALA A 1 86 ? 8.656 -11.445 -12.985 1.00 93.38 86 ALA A N 1
ATOM 603 C CA . ALA A 1 86 ? 9.001 -11.713 -11.594 1.00 93.38 86 ALA A CA 1
ATOM 604 C C . ALA A 1 86 ? 7.863 -12.377 -10.799 1.00 93.38 86 ALA A C 1
ATOM 606 O O . ALA A 1 86 ? 8.141 -13.155 -9.882 1.00 93.38 86 ALA A O 1
ATOM 607 N N . TYR A 1 87 ? 6.599 -12.092 -11.134 1.00 91.50 87 TYR A N 1
ATOM 608 C CA . TYR A 1 87 ? 5.460 -12.487 -10.296 1.00 91.50 87 TYR A CA 1
ATOM 609 C C . TYR A 1 87 ? 4.433 -13.399 -10.970 1.00 91.50 87 TYR A C 1
ATOM 611 O O . TYR A 1 87 ? 3.775 -14.165 -10.263 1.00 91.50 87 TYR A O 1
ATOM 619 N N . TYR A 1 88 ? 4.327 -13.380 -12.301 1.00 91.25 88 TYR A N 1
ATOM 620 C CA . TYR A 1 88 ? 3.427 -14.262 -13.059 1.00 91.25 88 TYR A CA 1
ATOM 621 C C . TYR A 1 88 ? 4.180 -15.280 -13.928 1.00 91.25 88 TYR A C 1
ATOM 623 O O . TYR A 1 88 ? 3.577 -16.238 -14.407 1.00 91.25 88 TYR A O 1
ATOM 631 N N . GLY A 1 89 ? 5.501 -15.129 -14.090 1.00 94.19 89 GLY A N 1
ATOM 632 C CA . GLY A 1 89 ? 6.307 -15.978 -14.970 1.00 94.19 89 GLY A CA 1
ATOM 633 C C . GLY A 1 89 ? 6.034 -15.727 -16.456 1.00 94.19 89 GLY A C 1
ATOM 634 O O . GLY A 1 89 ? 6.262 -16.615 -17.277 1.00 94.19 89 GLY A O 1
ATOM 635 N N . GLU A 1 90 ? 5.524 -14.541 -16.793 1.00 95.25 90 GLU A N 1
ATOM 636 C CA . GLU A 1 90 ? 5.176 -14.144 -18.155 1.00 95.25 90 GLU A CA 1
ATOM 637 C C . GLU A 1 90 ? 6.219 -13.177 -18.727 1.00 95.25 90 GLU A C 1
ATOM 639 O O . GLU A 1 90 ? 6.647 -12.234 -18.064 1.00 95.25 90 GLU A O 1
ATOM 644 N N . GLU A 1 91 ? 6.628 -13.393 -19.979 1.00 97.06 91 GLU A N 1
ATOM 645 C CA . GLU A 1 91 ? 7.559 -12.491 -20.662 1.00 97.06 91 GLU A CA 1
ATOM 646 C C . GLU A 1 91 ? 6.905 -11.122 -20.929 1.00 97.06 91 GLU A C 1
ATOM 648 O O . GLU A 1 91 ? 5.741 -11.065 -21.343 1.00 97.06 91 GLU A O 1
ATOM 653 N N . PRO A 1 92 ? 7.636 -10.007 -20.747 1.00 94.88 92 PRO A N 1
ATOM 654 C CA . PRO A 1 92 ? 7.093 -8.676 -20.973 1.00 94.88 92 PRO A CA 1
ATOM 655 C C . PRO A 1 92 ? 6.711 -8.475 -22.444 1.00 94.88 92 PRO A C 1
ATOM 657 O O . PRO A 1 92 ? 7.466 -8.795 -23.366 1.00 94.88 92 PRO A O 1
ATOM 660 N N . ILE A 1 93 ? 5.537 -7.886 -22.667 1.00 96.06 93 ILE A N 1
ATOM 661 C CA . ILE A 1 93 ? 5.079 -7.488 -24.001 1.00 96.06 93 ILE A CA 1
ATOM 662 C C . ILE A 1 93 ? 5.578 -6.086 -24.358 1.00 96.06 93 ILE A C 1
ATOM 664 O O . ILE A 1 93 ? 5.935 -5.288 -23.495 1.00 96.06 93 ILE A O 1
ATOM 668 N N . ARG A 1 94 ? 5.564 -5.752 -25.652 1.00 96.38 94 ARG A N 1
ATOM 669 C CA . ARG A 1 94 ? 6.045 -4.454 -26.156 1.00 96.38 94 ARG A CA 1
ATOM 670 C C . ARG A 1 94 ? 5.244 -3.267 -25.606 1.00 96.38 94 ARG A C 1
ATOM 672 O O . ARG A 1 94 ? 5.769 -2.163 -25.514 1.00 96.38 94 ARG A O 1
ATOM 679 N N . GLU A 1 95 ? 3.975 -3.492 -25.296 1.00 96.88 95 GLU A N 1
ATOM 680 C CA . GLU A 1 95 ? 3.036 -2.499 -24.779 1.00 96.88 95 GLU A CA 1
ATOM 681 C C . GLU A 1 95 ? 3.126 -2.311 -23.255 1.00 96.88 95 GLU A C 1
ATOM 683 O O . GLU A 1 95 ? 2.430 -1.442 -22.733 1.00 96.88 95 GLU A O 1
ATOM 688 N N . LEU A 1 96 ? 3.966 -3.092 -22.557 1.00 95.56 96 LEU A N 1
ATOM 689 C CA . LEU A 1 96 ? 4.174 -2.964 -21.115 1.00 95.56 96 LEU A CA 1
ATOM 690 C C . LEU A 1 96 ? 4.700 -1.562 -20.785 1.00 95.56 96 LEU A C 1
ATOM 692 O O . LEU A 1 96 ? 5.668 -1.079 -21.383 1.00 95.56 96 LEU A O 1
ATOM 696 N N . GLY A 1 97 ? 4.044 -0.909 -19.832 1.00 94.31 97 GLY A N 1
ATOM 697 C CA . GLY A 1 97 ? 4.468 0.359 -19.275 1.00 94.31 97 GLY A CA 1
ATOM 698 C C . GLY A 1 97 ? 5.699 0.223 -18.382 1.00 94.31 97 GLY A C 1
ATOM 699 O O . GLY A 1 97 ? 6.394 -0.791 -18.339 1.00 94.31 97 GLY A O 1
ATOM 700 N N . THR A 1 98 ? 5.994 1.292 -17.650 1.00 94.31 98 THR A N 1
ATOM 701 C CA . THR A 1 98 ? 7.057 1.259 -16.643 1.00 94.31 98 THR A CA 1
ATOM 702 C C . THR A 1 98 ? 6.694 0.265 -15.543 1.00 94.31 98 THR A C 1
ATOM 704 O O . THR A 1 98 ? 5.551 0.247 -15.097 1.00 94.31 98 THR A O 1
ATOM 707 N N . VAL A 1 99 ? 7.681 -0.497 -15.076 1.00 95.00 99 VAL A N 1
ATOM 708 C CA . VAL A 1 99 ? 7.582 -1.338 -13.877 1.00 95.00 99 VAL A CA 1
ATOM 709 C C . VAL A 1 99 ? 8.392 -0.730 -12.738 1.00 95.00 99 VAL A C 1
ATOM 711 O O . VAL A 1 99 ? 9.384 -0.029 -12.968 1.00 95.00 99 VAL A O 1
ATOM 714 N N . GLU A 1 100 ? 7.990 -1.003 -11.501 1.00 95.56 100 GLU A N 1
ATOM 715 C CA . GLU A 1 100 ? 8.624 -0.449 -10.304 1.00 95.56 100 GLU A CA 1
ATOM 716 C C . GLU A 1 100 ? 9.000 -1.578 -9.325 1.00 95.56 100 GLU A C 1
ATOM 718 O O . GLU A 1 100 ? 8.320 -1.765 -8.319 1.00 95.56 100 GLU A O 1
ATOM 723 N N . PRO A 1 101 ? 10.117 -2.307 -9.528 1.00 94.38 101 PRO A N 1
ATOM 724 C CA . PRO A 1 101 ? 10.403 -3.535 -8.772 1.00 94.38 101 PRO A CA 1
ATOM 725 C C . PRO A 1 101 ? 10.437 -3.364 -7.244 1.00 94.38 101 PRO A C 1
ATOM 727 O O . PRO A 1 101 ? 9.948 -4.207 -6.497 1.00 94.38 101 PRO A O 1
ATOM 730 N N . ASN A 1 102 ? 10.967 -2.237 -6.753 1.00 94.88 102 ASN A N 1
ATOM 731 C CA . ASN A 1 102 ? 10.966 -1.930 -5.315 1.00 94.88 102 ASN A CA 1
ATOM 732 C C . ASN A 1 102 ? 9.547 -1.725 -4.769 1.00 94.88 102 ASN A C 1
ATOM 734 O O . ASN A 1 102 ? 9.268 -2.015 -3.606 1.00 94.88 102 ASN A O 1
ATOM 738 N N . ARG A 1 103 ? 8.661 -1.173 -5.600 1.00 96.50 103 ARG A N 1
ATOM 739 C CA . ARG A 1 103 ? 7.262 -0.971 -5.258 1.00 96.50 103 ARG A CA 1
ATOM 740 C C . ARG A 1 103 ? 6.483 -2.282 -5.348 1.00 96.50 103 ARG A C 1
ATOM 742 O O . ARG A 1 103 ? 5.626 -2.522 -4.502 1.00 96.50 103 ARG A O 1
ATOM 749 N N . ASP A 1 104 ? 6.812 -3.128 -6.316 1.00 96.19 104 ASP A N 1
ATOM 750 C CA . ASP A 1 104 ? 6.221 -4.452 -6.488 1.00 96.19 104 ASP A CA 1
ATOM 751 C C . ASP A 1 104 ? 6.503 -5.351 -5.275 1.00 96.19 104 ASP A C 1
ATOM 753 O O . ASP A 1 104 ? 5.572 -5.898 -4.677 1.00 96.19 104 ASP A O 1
ATOM 757 N N . ASP A 1 105 ? 7.763 -5.405 -4.829 1.00 96.88 105 ASP A N 1
ATOM 758 C CA . ASP A 1 105 ? 8.171 -6.129 -3.618 1.00 96.88 105 ASP A CA 1
ATOM 759 C C . ASP A 1 105 ? 7.443 -5.614 -2.368 1.00 96.88 105 ASP A C 1
ATOM 761 O O . ASP A 1 105 ? 6.870 -6.398 -1.603 1.00 96.88 105 ASP A O 1
ATOM 765 N N . PHE A 1 106 ? 7.412 -4.290 -2.188 1.00 98.00 106 PHE A N 1
ATOM 766 C CA . PHE A 1 106 ? 6.698 -3.650 -1.085 1.00 98.00 106 PHE A CA 1
ATOM 767 C C . PHE A 1 106 ? 5.211 -4.019 -1.068 1.00 98.00 106 PHE A C 1
ATOM 769 O O . PHE A 1 106 ? 4.694 -4.407 -0.019 1.00 98.00 106 PHE A O 1
ATOM 776 N N . ASP A 1 107 ? 4.519 -3.925 -2.204 1.00 97.69 107 ASP A N 1
ATOM 777 C CA . ASP A 1 107 ? 3.077 -4.159 -2.244 1.00 97.69 107 ASP A CA 1
ATOM 778 C C . ASP A 1 107 ? 2.720 -5.626 -2.003 1.00 97.69 107 ASP A C 1
ATOM 780 O O . ASP A 1 107 ? 1.772 -5.908 -1.266 1.00 97.69 107 ASP A O 1
ATOM 784 N N . VAL A 1 108 ? 3.509 -6.564 -2.536 1.00 97.25 108 VAL A N 1
ATOM 785 C CA . VAL A 1 108 ? 3.325 -7.999 -2.269 1.00 97.25 108 VAL A CA 1
ATOM 786 C C . VAL A 1 108 ? 3.504 -8.300 -0.785 1.00 97.25 108 VAL A C 1
ATOM 788 O O . VAL A 1 108 ? 2.681 -9.004 -0.191 1.00 97.25 108 VAL A O 1
ATOM 791 N N . LYS A 1 109 ? 4.547 -7.752 -0.154 1.00 98.00 109 LYS A N 1
ATOM 792 C CA . LYS A 1 109 ? 4.773 -7.908 1.291 1.00 98.00 109 LYS A CA 1
ATOM 793 C C . LYS A 1 109 ? 3.644 -7.285 2.109 1.00 98.00 109 LYS A C 1
ATOM 795 O O . LYS A 1 109 ? 3.175 -7.898 3.069 1.00 98.00 109 LYS A O 1
ATOM 800 N N . LEU A 1 110 ? 3.170 -6.106 1.712 1.00 98.44 110 LEU A N 1
ATOM 801 C CA . LEU A 1 110 ? 2.110 -5.381 2.403 1.00 98.44 110 LEU A CA 1
ATOM 802 C C . LEU A 1 110 ? 0.767 -6.126 2.349 1.00 98.44 110 LEU A C 1
ATOM 804 O O . LEU A 1 110 ? 0.135 -6.314 3.392 1.00 98.44 110 LEU A O 1
ATOM 808 N N . VAL A 1 111 ? 0.363 -6.613 1.170 1.00 97.69 111 VAL A N 1
ATOM 809 C CA . VAL A 1 111 ? -0.858 -7.422 1.006 1.00 97.69 111 VAL A CA 1
ATOM 810 C C . VAL A 1 111 ? -0.745 -8.727 1.789 1.00 97.69 111 VAL A C 1
ATOM 812 O O . VAL A 1 111 ? -1.663 -9.070 2.534 1.00 97.69 111 VAL A O 1
ATOM 815 N N . ARG A 1 112 ? 0.395 -9.427 1.714 1.00 97.44 112 ARG A N 1
ATOM 816 C CA . ARG A 1 112 ? 0.618 -10.658 2.492 1.00 97.44 112 ARG A CA 1
ATOM 817 C C . ARG A 1 112 ? 0.498 -10.419 3.994 1.00 97.44 112 ARG A C 1
ATOM 819 O O . ARG A 1 112 ? -0.156 -11.207 4.677 1.00 97.44 112 ARG A O 1
ATOM 826 N N . ALA A 1 113 ? 1.078 -9.336 4.510 1.00 98.56 113 ALA A N 1
AT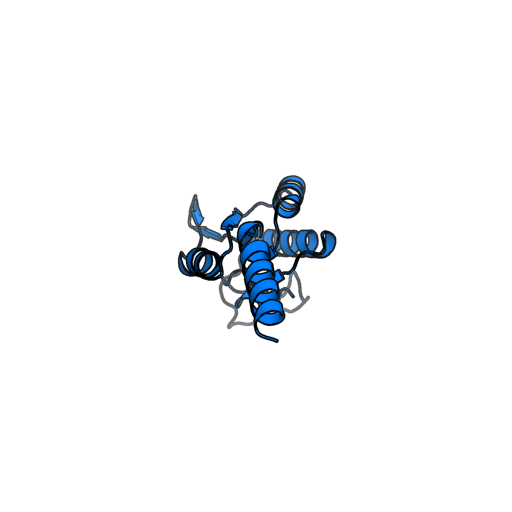OM 827 C CA . ALA A 1 113 ? 0.960 -8.973 5.918 1.00 98.56 113 ALA A CA 1
ATOM 828 C C . ALA A 1 113 ? -0.498 -8.664 6.308 1.00 98.56 113 ALA A C 1
ATOM 830 O O . ALA A 1 113 ? -0.962 -9.111 7.360 1.00 98.56 113 ALA A O 1
ATOM 831 N N . ALA A 1 114 ? -1.242 -7.949 5.458 1.00 98.38 114 ALA A N 1
ATOM 832 C CA . ALA A 1 114 ? -2.649 -7.625 5.697 1.00 98.38 114 ALA A CA 1
ATOM 833 C C . ALA A 1 114 ? -3.547 -8.873 5.699 1.00 98.38 114 ALA A C 1
ATOM 835 O O . ALA A 1 114 ? -4.347 -9.050 6.621 1.00 98.38 114 ALA A O 1
ATOM 836 N N . VAL A 1 115 ? -3.349 -9.775 4.733 1.00 97.19 115 VAL A N 1
ATOM 837 C CA . VAL A 1 115 ? -4.047 -11.067 4.645 1.00 97.19 115 VAL A CA 1
ATOM 838 C C . VAL A 1 115 ? -3.716 -11.947 5.849 1.00 97.19 115 VAL A C 1
ATOM 840 O O . VAL A 1 115 ? -4.625 -12.471 6.488 1.00 97.19 115 VAL A O 1
ATOM 843 N N . LYS A 1 116 ? -2.433 -12.051 6.225 1.00 98.12 116 LYS A N 1
ATOM 844 C CA . LYS A 1 116 ? -1.982 -12.785 7.422 1.00 98.12 116 LYS A CA 1
ATOM 845 C C . LYS A 1 116 ? -2.639 -12.254 8.698 1.00 98.12 116 LYS A C 1
ATOM 847 O O . LYS A 1 116 ? -2.964 -13.036 9.587 1.00 98.12 116 LYS A O 1
ATOM 852 N N . ARG A 1 117 ? -2.846 -10.937 8.793 1.00 98.00 117 ARG A N 1
ATOM 853 C CA . ARG A 1 117 ? -3.540 -10.300 9.920 1.00 98.00 117 ARG A CA 1
ATOM 854 C C . ARG A 1 117 ? -5.065 -10.449 9.861 1.00 98.00 117 ARG A C 1
ATOM 856 O O . ARG A 1 117 ? -5.721 -10.294 10.888 1.00 98.00 117 ARG A O 1
ATOM 863 N N . GLY A 1 118 ? -5.626 -10.744 8.692 1.00 98.19 118 GLY A N 1
ATOM 864 C CA . GLY A 1 118 ? -7.066 -10.888 8.493 1.00 98.19 118 GLY A CA 1
ATOM 865 C C . GLY A 1 118 ? -7.822 -9.557 8.460 1.00 98.19 118 GLY A C 1
ATOM 866 O O . GLY A 1 118 ? -8.981 -9.515 8.868 1.00 98.19 118 GLY A O 1
ATOM 867 N N . ILE A 1 119 ? -7.184 -8.470 8.006 1.00 98.50 119 ILE A N 1
ATOM 868 C CA . ILE A 1 119 ? -7.881 -7.196 7.768 1.00 98.50 119 ILE A CA 1
ATOM 869 C C . ILE A 1 119 ? -8.391 -7.076 6.331 1.00 98.50 119 ILE A C 1
ATOM 871 O O . ILE A 1 119 ? -7.771 -7.625 5.420 1.00 98.50 119 ILE A O 1
ATOM 875 N N . PRO A 1 120 ? -9.495 -6.342 6.101 1.00 98.25 120 PRO A N 1
ATOM 876 C CA . PRO A 1 120 ? -9.999 -6.096 4.756 1.00 98.25 120 PRO A CA 1
ATOM 877 C C . PRO A 1 120 ? -8.993 -5.304 3.912 1.00 98.25 120 PRO A C 1
ATOM 879 O O . PRO A 1 120 ? -8.389 -4.336 4.387 1.00 98.25 120 PRO A O 1
ATOM 882 N N . VAL A 1 121 ? -8.868 -5.699 2.644 1.00 98.56 121 VAL A N 1
ATOM 883 C CA . VAL A 1 121 ? -8.016 -5.057 1.636 1.00 98.56 121 VAL A CA 1
ATOM 884 C C . VAL A 1 121 ? -8.881 -4.645 0.446 1.00 98.56 121 VAL A C 1
ATOM 886 O O . VAL A 1 121 ? -9.733 -5.412 0.003 1.00 98.56 121 VAL A O 1
ATOM 889 N N . LEU A 1 122 ? -8.676 -3.427 -0.052 1.00 98.44 122 LEU A N 1
ATOM 890 C CA . LEU A 1 122 ? -9.272 -2.914 -1.284 1.00 98.44 122 LEU A CA 1
ATOM 891 C C . LEU A 1 122 ? -8.157 -2.556 -2.267 1.00 98.44 122 LEU A C 1
ATOM 893 O O . LEU A 1 122 ? -7.337 -1.690 -1.966 1.00 98.44 122 LEU A O 1
ATOM 897 N N . GLY A 1 123 ? -8.156 -3.169 -3.445 1.00 97.94 123 GLY A N 1
ATOM 898 C CA . GLY A 1 123 ? -7.258 -2.832 -4.543 1.00 97.94 123 GLY A CA 1
ATOM 899 C C . GLY A 1 123 ? -7.903 -1.877 -5.535 1.00 97.94 123 GLY A C 1
ATOM 900 O O . GLY A 1 123 ? -9.097 -1.936 -5.813 1.00 97.94 123 GLY A O 1
ATOM 901 N N . ILE A 1 124 ? -7.111 -0.935 -6.044 1.00 97.88 124 ILE A N 1
ATOM 902 C CA . ILE A 1 124 ? -7.539 0.027 -7.058 1.00 97.88 124 ILE A CA 1
ATOM 903 C C . ILE A 1 124 ? -6.522 0.000 -8.195 1.00 97.88 124 ILE A C 1
ATOM 905 O O . ILE A 1 124 ? -5.349 0.306 -7.983 1.00 97.88 124 ILE A O 1
ATOM 909 N N . CYS A 1 125 ? -6.979 -0.303 -9.416 1.00 96.25 125 CYS A N 1
ATOM 910 C CA . CYS A 1 125 ? -6.131 -0.372 -10.612 1.00 96.25 125 CY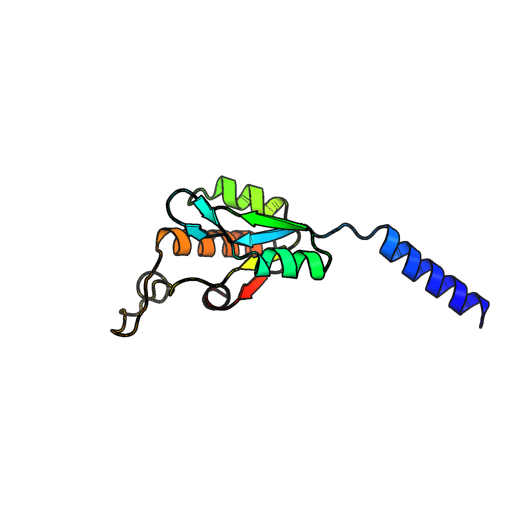S A CA 1
ATOM 911 C C . CYS A 1 125 ? -4.958 -1.345 -10.392 1.00 96.25 125 CYS A C 1
ATOM 913 O O . CYS A 1 125 ? -5.203 -2.530 -10.197 1.00 96.25 125 CYS A O 1
ATOM 915 N N . ARG A 1 126 ? -3.711 -0.864 -10.351 1.00 95.38 126 ARG A N 1
ATOM 916 C CA . ARG A 1 126 ? -2.526 -1.674 -10.032 1.00 95.38 126 ARG A CA 1
ATOM 917 C C . ARG A 1 126 ? -2.688 -2.480 -8.737 1.00 95.38 126 ARG A C 1
ATOM 919 O O . ARG A 1 126 ? -2.285 -3.631 -8.684 1.00 95.38 126 ARG A O 1
ATOM 926 N N . GLY A 1 127 ? -3.312 -1.908 -7.705 1.00 95.62 127 GLY A N 1
ATOM 927 C CA . GLY A 1 127 ? -3.550 -2.617 -6.446 1.00 95.62 127 GLY A CA 1
ATOM 928 C C . GLY A 1 127 ? -4.465 -3.841 -6.579 1.00 95.62 127 GLY A C 1
ATOM 929 O O . GLY A 1 127 ? -4.319 -4.774 -5.802 1.00 95.62 127 GLY A O 1
ATOM 930 N N . GLU A 1 128 ? -5.380 -3.846 -7.555 1.00 95.62 128 GLU A N 1
ATOM 931 C CA . GLU A 1 128 ? -6.263 -4.988 -7.848 1.00 95.62 128 GLU A CA 1
ATOM 932 C C . GLU A 1 128 ? -5.522 -6.113 -8.570 1.00 95.62 128 GLU A C 1
ATOM 934 O O . GLU A 1 128 ? -5.840 -7.274 -8.370 1.00 95.62 128 GLU A O 1
ATOM 939 N N . GLN A 1 129 ? -4.495 -5.791 -9.362 1.00 92.50 129 GLN A N 1
ATOM 940 C CA . GLN A 1 129 ? -3.719 -6.795 -10.099 1.00 92.50 129 GLN A CA 1
ATOM 941 C C . GLN A 1 129 ? -3.014 -7.798 -9.166 1.00 92.50 129 GLN A C 1
ATOM 943 O O . GLN A 1 129 ? -2.614 -8.860 -9.623 1.00 92.50 129 GLN A O 1
ATOM 948 N N . LEU A 1 130 ? -2.867 -7.468 -7.876 1.00 84.94 130 LEU A N 1
ATOM 949 C CA . LEU A 1 130 ? -2.182 -8.276 -6.861 1.00 84.94 130 LEU A CA 1
ATOM 950 C C . LEU A 1 130 ? -3.080 -9.217 -6.057 1.00 84.94 130 LEU A C 1
ATOM 952 O O . LEU A 1 130 ? -2.554 -9.983 -5.243 1.00 84.94 130 LEU A O 1
ATOM 956 N N . MET A 1 131 ? -4.400 -9.090 -6.190 1.00 83.25 131 MET A N 1
ATOM 957 C CA . MET A 1 131 ? -5.385 -9.768 -5.340 1.00 83.25 131 MET A CA 1
ATOM 958 C C . MET A 1 131 ? -6.043 -10.938 -6.063 1.00 83.25 131 MET A C 1
ATOM 960 O O . MET A 1 131 ? -6.297 -11.949 -5.370 1.00 83.25 131 MET A O 1
#

Sequence (131 aa):
MKRLILIAAALLASASLFAKIPVIGISGYVDGSKNAIGTTYTNAVRNAGGAPVVIPVTSDETVIETIVASLDGLVMTGGADFDPLAYYGEEPIRELGTVEPNRDDFDVKLVRAAVKRGIPVLGICRGEQLM

Secondary structure (DSSP, 8-state):
-HHHHHHHHHHHHHHHHS-PPPEEEEE--EETTEE---HHHHHHHHHTT-EEEEEPP---HHHHHHHHHT-SEEEEPP-SB--HHHHT--PPPTT---B-HHHHHHHHHHHHHHHHHT--EEE-GGGGGG-

Radius of gyration: 18.95 Å; Cα contacts (8 Å, |Δi|>4): 193; chains: 1; bounding box: 58×29×49 Å

Mean predicted aligned error: 6.53 Å